Protein AF-A0A2D7RIV2-F1 (afdb_monomer)

Secondary structure (DSSP, 8-state):
-HHHHHHHHHHIIIIIHHHH-TTS--BTTTB---SSSGGGGS-HHHHHHHHHH--TTSS----TTTS-HHHHHHHHH-

Mean predicted aligned error: 2.91 Å

Structure (mmCIF, N/CA/C/O backbone):
data_AF-A0A2D7RIV2-F1
#
_entry.id   AF-A0A2D7RIV2-F1
#
loop_
_atom_site.group_PDB
_atom_site.id
_atom_site.type_symbol
_atom_site.label_atom_id
_atom_site.label_alt_id
_atom_site.label_comp_id
_atom_site.label_asym_id
_atom_site.label_entity_id
_atom_site.label_seq_id
_atom_site.pdbx_PDB_ins_code
_atom_site.Cartn_x
_atom_site.Cartn_y
_atom_site.Cartn_z
_atom_site.occupancy
_atom_site.B_iso_or_equiv
_atom_site.auth_seq_id
_atom_site.auth_comp_id
_atom_site.auth_asym_id
_atom_site.auth_atom_id
_atom_site.pdbx_PDB_model_num
ATOM 1 N N . MET A 1 1 ? -17.168 5.746 6.449 1.00 62.81 1 MET A N 1
ATOM 2 C CA . MET A 1 1 ? -16.167 6.182 5.446 1.00 62.81 1 MET A CA 1
ATOM 3 C C . MET A 1 1 ? -15.002 6.900 6.110 1.00 62.81 1 MET A C 1
ATOM 5 O O . MET A 1 1 ? -13.894 6.427 5.939 1.00 62.81 1 MET A O 1
ATOM 9 N N . ALA A 1 2 ? -15.224 7.944 6.920 1.00 77.88 2 ALA A N 1
ATOM 10 C CA . ALA A 1 2 ? -14.138 8.634 7.636 1.00 77.88 2 ALA A CA 1
ATOM 11 C C . ALA A 1 2 ? -13.245 7.694 8.476 1.00 77.88 2 ALA A C 1
ATOM 13 O O . ALA A 1 2 ? -12.029 7.755 8.366 1.00 77.88 2 ALA A O 1
ATOM 14 N N . GLU A 1 3 ? -13.842 6.759 9.219 1.00 83.06 3 GLU A N 1
ATOM 15 C CA . GLU A 1 3 ? -13.092 5.779 10.027 1.00 83.06 3 GLU A CA 1
ATOM 16 C C . GLU A 1 3 ? -12.229 4.822 9.181 1.00 83.06 3 GLU A C 1
ATOM 18 O O . GLU A 1 3 ? -11.150 4.413 9.607 1.00 83.06 3 GLU A O 1
ATOM 23 N N . LEU A 1 4 ? -12.673 4.484 7.961 1.00 85.88 4 LEU A N 1
ATOM 24 C CA . LEU A 1 4 ? -11.904 3.645 7.033 1.00 85.88 4 LEU A CA 1
ATOM 25 C C . LEU A 1 4 ? -10.739 4.423 6.418 1.00 85.88 4 LEU A C 1
ATOM 27 O O . LEU A 1 4 ? -9.657 3.864 6.311 1.00 85.88 4 LEU A O 1
ATOM 31 N N . MET A 1 5 ? -10.933 5.703 6.083 1.00 92.19 5 MET A N 1
ATOM 32 C CA . MET A 1 5 ? -9.850 6.558 5.581 1.00 92.19 5 MET A CA 1
ATOM 33 C C . MET A 1 5 ? -8.770 6.767 6.646 1.00 92.19 5 MET A C 1
ATOM 35 O O . MET A 1 5 ? -7.593 6.625 6.347 1.00 92.19 5 MET A O 1
ATOM 39 N N . GLU A 1 6 ? -9.155 7.020 7.901 1.00 95.62 6 GLU A N 1
A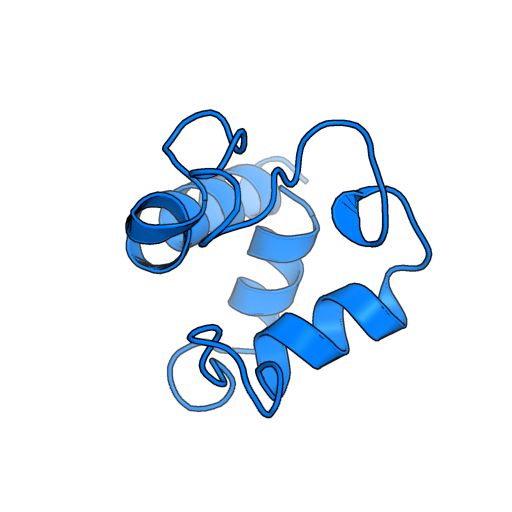TOM 40 C CA . GLU A 1 6 ? -8.198 7.161 9.008 1.00 95.62 6 GLU A CA 1
ATOM 41 C C . GLU A 1 6 ? -7.438 5.851 9.279 1.00 95.62 6 GLU A C 1
ATOM 43 O O . GLU A 1 6 ? -6.234 5.855 9.542 1.00 95.62 6 GLU A O 1
ATOM 48 N N . THR A 1 7 ? -8.130 4.710 9.207 1.00 96.44 7 THR A N 1
ATOM 49 C CA . THR A 1 7 ? -7.492 3.392 9.345 1.00 96.44 7 THR A CA 1
ATOM 50 C C . THR A 1 7 ? -6.530 3.133 8.187 1.00 96.44 7 THR A C 1
ATOM 52 O O . THR A 1 7 ? -5.393 2.730 8.419 1.00 96.44 7 THR A O 1
ATOM 55 N N . GLY A 1 8 ? -6.955 3.405 6.952 1.00 96.88 8 GLY A N 1
ATOM 56 C CA . GLY A 1 8 ? -6.146 3.213 5.755 1.00 96.88 8 GLY A CA 1
ATOM 57 C C . GLY A 1 8 ? -4.899 4.091 5.753 1.00 96.88 8 GLY A C 1
ATOM 58 O O . GLY A 1 8 ? -3.817 3.581 5.491 1.00 96.88 8 GLY A O 1
ATOM 59 N N . GLU A 1 9 ? -5.012 5.354 6.166 1.00 97.38 9 GLU A N 1
ATOM 60 C CA . GLU A 1 9 ? -3.875 6.266 6.329 1.00 97.38 9 GLU A CA 1
ATOM 61 C C . GLU A 1 9 ? -2.842 5.724 7.325 1.00 97.38 9 GLU A C 1
ATOM 63 O O . GLU A 1 9 ? -1.642 5.704 7.044 1.00 97.38 9 GLU A O 1
ATOM 68 N N . LYS A 1 10 ? -3.297 5.232 8.487 1.00 97.69 10 LYS A N 1
ATOM 69 C CA . LYS A 1 10 ? -2.412 4.640 9.504 1.00 97.69 10 LYS A CA 1
ATOM 70 C C . LYS A 1 10 ? -1.700 3.403 8.971 1.00 97.69 10 LYS A C 1
ATOM 72 O O . LYS A 1 10 ? -0.485 3.292 9.129 1.00 97.69 10 LYS A O 1
ATOM 77 N N . VAL A 1 11 ? -2.435 2.504 8.318 1.00 98.06 11 VAL A N 1
ATOM 78 C CA . VAL A 1 11 ? -1.865 1.298 7.703 1.00 98.06 11 VAL A CA 1
ATOM 79 C C . VAL A 1 11 ? -0.864 1.685 6.613 1.00 98.06 11 VAL A C 1
ATOM 81 O O . VAL A 1 11 ? 0.252 1.164 6.593 1.00 98.06 11 VAL A O 1
ATOM 84 N N . TYR A 1 12 ? -1.204 2.653 5.759 1.00 97.69 12 TYR A N 1
ATOM 85 C CA . TYR A 1 12 ? -0.325 3.153 4.707 1.00 97.69 12 TYR A CA 1
ATOM 86 C C . TYR A 1 12 ? 0.985 3.701 5.284 1.00 97.69 12 TYR A C 1
ATOM 88 O O . TYR A 1 12 ? 2.074 3.311 4.855 1.00 97.69 12 TYR A O 1
ATOM 96 N N . ALA A 1 13 ? 0.897 4.552 6.307 1.00 97.88 13 ALA A N 1
ATOM 97 C CA . ALA A 1 13 ? 2.057 5.109 6.990 1.00 97.88 13 ALA A CA 1
ATOM 98 C C . ALA A 1 13 ? 2.903 4.032 7.695 1.00 97.88 13 ALA A C 1
ATOM 100 O O . ALA A 1 13 ? 4.119 4.158 7.799 1.00 97.88 13 ALA A O 1
ATOM 101 N N . GLN A 1 14 ? 2.311 2.950 8.183 1.00 97.50 14 GLN A N 1
ATOM 102 C CA . GLN A 1 14 ? 3.070 1.912 8.883 1.00 97.50 14 GLN A CA 1
ATOM 103 C C . GLN A 1 14 ? 3.727 0.905 7.935 1.00 97.50 14 GLN A C 1
ATOM 105 O O . GLN A 1 14 ? 4.837 0.452 8.208 1.00 97.50 14 GLN A O 1
ATOM 110 N N . HIS A 1 15 ? 3.065 0.572 6.826 1.00 97.56 15 HIS A N 1
ATOM 111 C CA . HIS A 1 15 ? 3.429 -0.588 6.008 1.00 97.56 15 HIS A CA 1
ATOM 112 C C . HIS A 1 15 ? 3.794 -0.252 4.560 1.00 97.56 15 HIS A C 1
ATOM 114 O O . HIS A 1 15 ? 4.589 -0.966 3.949 1.00 97.56 15 HIS A O 1
ATOM 120 N N . CYS A 1 16 ? 3.234 0.817 3.992 1.00 97.00 16 CYS A N 1
ATOM 121 C CA . CYS A 1 16 ? 3.299 1.079 2.552 1.00 97.00 16 CYS A CA 1
ATOM 122 C C . CYS A 1 16 ? 4.250 2.231 2.206 1.00 97.00 16 CYS A C 1
ATOM 124 O O . CYS A 1 16 ? 4.979 2.155 1.210 1.00 97.00 16 CYS A O 1
ATOM 126 N N . GLN A 1 17 ? 4.289 3.279 3.039 1.00 97.31 17 GLN A N 1
ATOM 127 C CA . GLN A 1 17 ? 4.998 4.527 2.737 1.00 97.31 17 GLN A CA 1
ATOM 128 C C . GLN A 1 17 ? 6.503 4.343 2.520 1.00 97.31 17 GLN A C 1
ATOM 130 O O . GLN A 1 17 ? 7.118 5.113 1.790 1.00 97.31 17 GLN A O 1
ATOM 135 N N . THR A 1 18 ? 7.123 3.329 3.128 1.00 95.69 18 THR A N 1
ATOM 136 C CA . THR A 1 18 ? 8.571 3.108 3.001 1.00 95.69 18 THR A CA 1
ATOM 137 C C . THR A 1 18 ? 8.975 2.834 1.552 1.00 95.69 18 THR A C 1
ATOM 139 O O . THR A 1 18 ? 10.045 3.257 1.121 1.00 95.69 18 THR A O 1
ATOM 142 N N . CYS A 1 19 ? 8.104 2.176 0.784 1.00 96.88 19 CYS A N 1
ATOM 143 C CA . CYS A 1 19 ? 8.334 1.869 -0.625 1.00 96.88 19 CYS A CA 1
ATOM 144 C C . CYS A 1 19 ? 7.590 2.840 -1.547 1.00 96.88 19 CYS A C 1
ATOM 146 O O . CYS A 1 19 ? 8.170 3.346 -2.506 1.00 96.88 19 CYS A O 1
ATOM 148 N N . HIS A 1 20 ? 6.325 3.133 -1.242 1.00 96.62 20 HIS A N 1
ATOM 149 C CA . HIS A 1 20 ? 5.465 3.963 -2.089 1.00 96.62 20 HIS A CA 1
ATOM 150 C C . HIS A 1 20 ? 5.563 5.466 -1.797 1.00 96.62 20 HIS A C 1
ATOM 152 O O . HIS A 1 20 ? 4.935 6.250 -2.497 1.00 96.62 20 HIS A O 1
ATOM 158 N N . GLN A 1 21 ? 6.402 5.873 -0.838 1.00 97.12 21 GLN A N 1
ATOM 159 C CA . GLN A 1 21 ? 6.546 7.245 -0.333 1.00 97.12 21 GLN A CA 1
ATOM 160 C C . GLN A 1 21 ? 5.283 7.775 0.357 1.00 97.12 21 GLN A C 1
ATOM 162 O O . GLN A 1 21 ? 4.173 7.305 0.124 1.00 97.12 21 GLN A O 1
ATOM 167 N N . ALA A 1 22 ? 5.432 8.780 1.221 1.00 96.12 22 ALA A N 1
ATOM 168 C CA . ALA A 1 22 ? 4.297 9.375 1.936 1.00 96.12 22 ALA A CA 1
ATOM 169 C C . ALA A 1 22 ? 3.252 9.998 0.988 1.00 96.12 22 ALA A C 1
ATOM 171 O O . ALA A 1 22 ? 2.074 10.048 1.317 1.00 96.12 22 ALA A O 1
ATOM 172 N N . ASN A 1 23 ? 3.678 10.441 -0.197 1.00 94.44 23 ASN A N 1
ATOM 173 C CA . ASN A 1 23 ? 2.821 11.025 -1.230 1.00 94.44 23 ASN A CA 1
ATOM 174 C C . ASN A 1 23 ? 2.374 10.023 -2.313 1.00 94.44 23 ASN A C 1
ATOM 176 O O . ASN A 1 23 ? 1.738 10.432 -3.280 1.00 94.44 23 ASN A O 1
ATOM 180 N N . GLY A 1 24 ? 2.727 8.739 -2.195 1.00 94.88 24 GLY A N 1
ATOM 181 C CA . GLY A 1 24 ? 2.335 7.710 -3.161 1.00 94.88 24 GLY A CA 1
ATOM 182 C C . GLY A 1 24 ? 3.129 7.700 -4.470 1.00 94.88 24 GLY A C 1
ATOM 183 O O . GLY A 1 24 ? 2.835 6.876 -5.333 1.00 94.88 24 GLY A O 1
ATOM 184 N N . GLU A 1 25 ? 4.127 8.571 -4.655 1.00 95.44 25 GLU A N 1
ATOM 185 C CA . GLU A 1 25 ? 4.881 8.667 -5.917 1.00 95.44 25 GLU A CA 1
ATOM 186 C C . GLU A 1 25 ? 5.885 7.520 -6.127 1.00 95.44 25 GLU A C 1
ATOM 188 O O . GLU A 1 25 ? 6.375 7.311 -7.240 1.00 95.44 25 GLU A O 1
ATOM 193 N N . GLY A 1 26 ? 6.167 6.733 -5.087 1.00 94.75 26 GLY A N 1
ATOM 194 C CA . GLY A 1 26 ? 7.153 5.659 -5.142 1.00 94.75 26 GLY A CA 1
ATOM 195 C C . GLY A 1 26 ? 8.573 6.157 -5.430 1.00 94.75 26 GLY A C 1
ATOM 196 O O . GLY A 1 26 ? 8.912 7.321 -5.236 1.00 94.75 26 GLY A O 1
ATOM 197 N N . ILE A 1 27 ? 9.437 5.242 -5.873 1.00 94.81 27 ILE A N 1
ATOM 198 C CA . ILE A 1 27 ? 10.825 5.527 -6.264 1.00 94.81 27 ILE A CA 1
ATOM 199 C C . ILE A 1 27 ? 11.112 4.774 -7.572 1.00 94.81 27 ILE A C 1
ATOM 201 O O . ILE A 1 27 ? 11.607 3.641 -7.543 1.00 94.81 27 ILE A O 1
ATOM 205 N N . PRO A 1 28 ? 10.788 5.350 -8.740 1.00 88.44 28 PRO A N 1
ATOM 206 C CA . PRO A 1 28 ? 11.057 4.705 -10.019 1.00 88.44 28 PRO A CA 1
ATOM 207 C C . PRO A 1 28 ? 12.564 4.473 -10.260 1.00 88.44 28 PRO A C 1
ATOM 209 O O . PRO A 1 28 ? 13.377 5.329 -9.909 1.00 88.44 28 PRO A O 1
ATOM 212 N N . PRO A 1 29 ? 12.965 3.347 -10.885 1.00 89.62 29 PRO A N 1
ATOM 213 C CA . PRO A 1 29 ? 12.121 2.252 -11.376 1.00 89.62 29 PRO A CA 1
ATOM 214 C C . PRO A 1 29 ? 11.832 1.160 -10.326 1.00 89.62 29 PRO A C 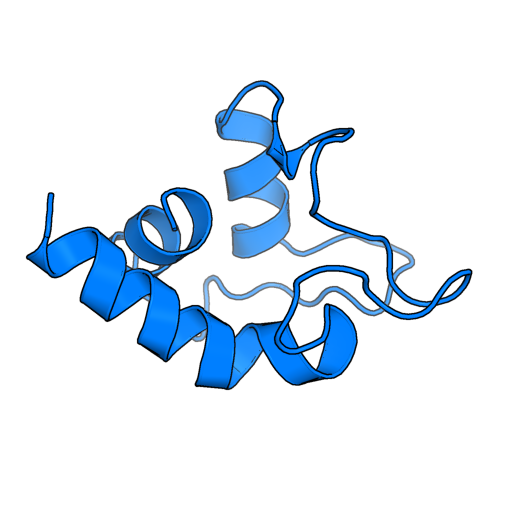1
ATOM 216 O O . PRO A 1 29 ? 11.177 0.174 -10.651 1.00 89.62 29 PRO A O 1
ATOM 219 N N . ALA A 1 30 ? 12.338 1.296 -9.096 1.00 92.06 30 ALA A N 1
ATOM 220 C CA . ALA A 1 30 ? 12.297 0.245 -8.077 1.00 92.06 30 ALA A CA 1
ATOM 221 C C . ALA A 1 30 ? 10.901 0.050 -7.461 1.00 92.06 30 ALA A C 1
ATOM 223 O O . ALA A 1 30 ? 10.442 -1.084 -7.321 1.00 92.06 30 ALA A O 1
ATOM 224 N N . PHE A 1 31 ? 10.219 1.148 -7.127 1.00 94.62 31 PHE A N 1
ATOM 225 C CA . PHE A 1 31 ? 8.881 1.145 -6.539 1.00 94.62 31 PHE A CA 1
ATOM 226 C C . PHE A 1 31 ? 7.949 2.041 -7.359 1.00 94.62 31 PHE A C 1
ATOM 228 O O . PHE A 1 31 ? 8.284 3.204 -7.593 1.00 94.62 31 PHE A O 1
ATOM 235 N N . PRO A 1 32 ? 6.802 1.527 -7.830 1.00 92.94 32 PRO A N 1
ATOM 236 C CA . PRO A 1 32 ? 5.913 2.289 -8.693 1.00 92.94 32 PRO A CA 1
ATOM 237 C C . PRO A 1 32 ? 5.135 3.356 -7.915 1.00 92.94 32 PRO A C 1
ATOM 239 O O . PRO A 1 32 ? 4.824 3.177 -6.734 1.00 92.94 32 PRO A O 1
ATOM 242 N N . SER A 1 33 ? 4.757 4.418 -8.629 1.00 94.00 33 SER A N 1
ATOM 243 C CA . SER A 1 33 ? 3.760 5.380 -8.157 1.00 94.00 33 SER A CA 1
ATOM 244 C C . SER A 1 33 ? 2.370 4.742 -8.129 1.00 94.00 33 SER A C 1
ATOM 246 O O . SER A 1 33 ? 1.971 4.075 -9.093 1.00 94.00 33 SER A O 1
ATOM 248 N N . LEU A 1 34 ? 1.648 4.989 -7.039 1.00 93.31 34 LEU A N 1
ATOM 249 C CA . LEU A 1 34 ? 0.232 4.682 -6.848 1.00 93.31 34 LEU A CA 1
ATOM 250 C C . LEU A 1 34 ? -0.673 5.844 -7.294 1.00 93.31 34 LEU A C 1
ATOM 252 O O . LEU A 1 34 ? -1.881 5.678 -7.431 1.00 93.31 34 LEU A O 1
ATOM 256 N N . VAL A 1 35 ? -0.116 7.030 -7.544 1.00 91.69 35 VAL A N 1
ATOM 257 C CA . VAL A 1 35 ? -0.906 8.225 -7.853 1.00 91.69 35 VAL A CA 1
ATOM 258 C C . VAL A 1 35 ? -1.395 8.193 -9.299 1.00 91.69 35 VAL A C 1
ATOM 260 O O . VAL A 1 35 ? -0.603 8.231 -10.240 1.00 91.69 35 VAL A O 1
ATOM 263 N N . GLY A 1 36 ? -2.720 8.180 -9.477 1.00 84.31 36 GLY A N 1
ATOM 264 C CA . GLY A 1 36 ? -3.376 8.510 -10.747 1.00 84.31 36 GLY A CA 1
ATOM 265 C C . GLY A 1 36 ? -3.162 7.518 -11.892 1.00 84.31 36 GLY A C 1
ATOM 266 O O . GLY A 1 36 ? -3.395 7.881 -13.045 1.00 84.31 36 GLY A O 1
ATOM 267 N N . GLN A 1 37 ? -2.715 6.288 -11.619 1.00 84.06 37 GLN A N 1
ATOM 268 C CA . GLN A 1 37 ? -2.393 5.330 -12.679 1.00 84.06 37 GLN A CA 1
ATOM 269 C C . GLN A 1 37 ? -2.539 3.857 -12.277 1.00 84.06 37 GLN A C 1
ATOM 271 O O . GLN A 1 37 ? -2.482 3.483 -11.106 1.00 84.06 37 GLN A O 1
ATOM 276 N N . GLY A 1 38 ? -2.654 3.003 -13.296 1.00 85.75 38 GLY A N 1
ATOM 277 C CA . GLY A 1 38 ? -2.527 1.554 -13.162 1.00 85.75 38 GLY A CA 1
ATOM 278 C C . GLY A 1 38 ? -3.570 0.927 -12.236 1.00 85.75 38 GLY A C 1
ATOM 279 O O . GLY A 1 38 ? -4.756 1.232 -12.322 1.00 85.75 38 GLY A O 1
ATOM 280 N N . LEU A 1 39 ? -3.111 0.017 -11.373 1.00 87.44 39 LEU A N 1
ATOM 281 C CA . LEU A 1 39 ? -3.971 -0.750 -10.467 1.00 87.44 39 LEU A CA 1
ATOM 282 C C . LEU A 1 39 ? -4.581 0.096 -9.346 1.00 87.44 39 LEU A C 1
ATOM 284 O O . LEU A 1 39 ? -5.670 -0.225 -8.889 1.00 87.44 39 LEU A O 1
ATOM 288 N N . ALA A 1 40 ? -3.925 1.186 -8.945 1.00 84.94 40 ALA A N 1
ATOM 289 C CA . ALA A 1 40 ? -4.400 2.035 -7.855 1.00 84.94 40 ALA A CA 1
ATOM 290 C C . ALA A 1 40 ? -5.688 2.805 -8.206 1.00 84.94 40 ALA A C 1
ATOM 292 O O . ALA A 1 40 ? -6.461 3.142 -7.319 1.00 84.94 40 ALA A O 1
ATOM 293 N N . ILE A 1 41 ? -5.949 3.037 -9.498 1.00 86.50 41 ILE A N 1
ATOM 294 C CA . ILE A 1 41 ? -7.192 3.658 -9.998 1.00 86.50 41 ILE A CA 1
ATOM 295 C C . ILE A 1 41 ? -8.043 2.693 -10.843 1.00 86.50 41 ILE A C 1
ATOM 297 O O . ILE A 1 41 ? -8.972 3.115 -11.531 1.00 86.50 41 ILE A O 1
ATOM 301 N N . GLY A 1 42 ? -7.669 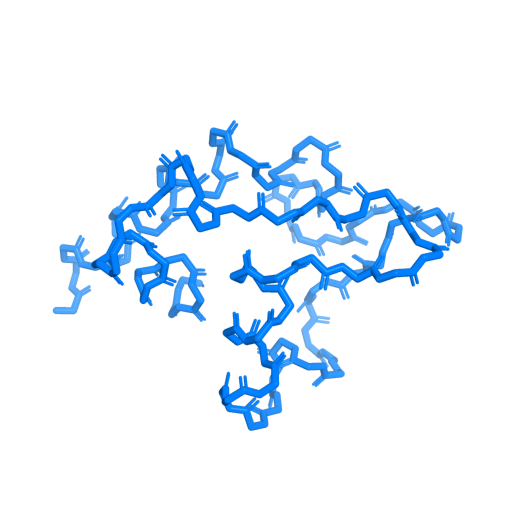1.412 -10.865 1.00 87.88 42 GLY A N 1
ATOM 302 C CA . GLY A 1 42 ? -8.289 0.374 -11.682 1.00 87.88 42 GLY A CA 1
ATOM 303 C C . GLY A 1 42 ? -9.334 -0.449 -10.920 1.00 87.88 42 GLY A C 1
ATOM 304 O O . GLY A 1 42 ? -9.825 -0.029 -9.872 1.00 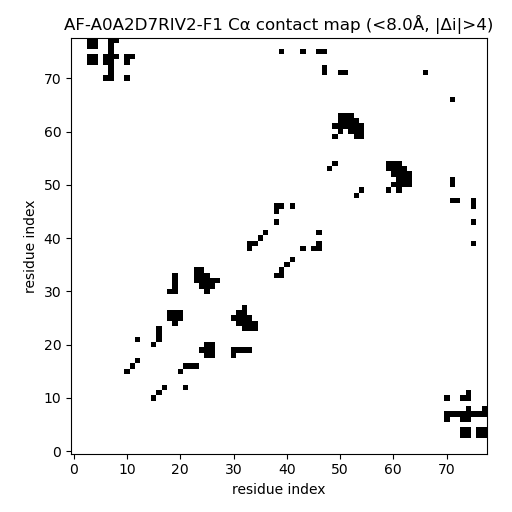87.88 42 GLY A O 1
ATOM 305 N N . PRO A 1 43 ? -9.691 -1.642 -11.433 1.00 90.88 43 PRO A N 1
ATOM 306 C CA . PRO A 1 43 ? -10.522 -2.592 -10.700 1.00 90.88 43 PRO A CA 1
ATOM 307 C C . PRO A 1 43 ? -9.902 -2.933 -9.340 1.00 90.88 43 PRO A C 1
ATOM 309 O O . PRO A 1 43 ? -8.691 -3.127 -9.240 1.00 90.88 43 PRO A O 1
ATOM 312 N N . ILE A 1 44 ? -10.736 -3.044 -8.307 1.00 90.06 44 ILE A N 1
ATOM 313 C CA . ILE A 1 44 ? -10.265 -3.215 -6.927 1.00 90.06 44 ILE A CA 1
ATOM 314 C C . ILE A 1 44 ? -9.717 -4.618 -6.642 1.00 90.06 44 ILE A C 1
ATOM 316 O O . ILE A 1 44 ? -8.736 -4.751 -5.919 1.00 90.06 44 ILE A O 1
ATOM 320 N N . ASP A 1 45 ? -10.286 -5.658 -7.256 1.00 93.38 45 ASP A N 1
ATOM 321 C CA . ASP A 1 45 ? -9.882 -7.053 -7.038 1.00 93.38 45 ASP A CA 1
ATOM 322 C C . ASP A 1 45 ? -8.379 -7.301 -7.265 1.00 93.38 45 ASP A C 1
ATOM 324 O O . ASP A 1 45 ? -7.729 -7.835 -6.365 1.00 93.38 45 ASP A O 1
ATOM 328 N N . PRO A 1 46 ? -7.764 -6.885 -8.394 1.00 93.69 46 PRO A N 1
ATOM 329 C CA . PRO A 1 46 ? -6.325 -7.054 -8.582 1.00 93.69 46 PRO A CA 1
ATOM 330 C C . PRO A 1 46 ? -5.480 -6.166 -7.656 1.00 93.69 46 PRO A C 1
ATOM 332 O O . PRO A 1 46 ? -4.327 -6.499 -7.391 1.00 93.69 46 PRO A O 1
ATOM 335 N N . HIS A 1 47 ? -6.015 -5.047 -7.155 1.00 93.88 47 HIS A N 1
ATOM 336 C CA . HIS A 1 47 ? -5.315 -4.231 -6.161 1.00 93.88 47 HIS A CA 1
ATOM 337 C C . HIS A 1 47 ? -5.269 -4.964 -4.811 1.00 93.88 47 HIS A C 1
ATOM 339 O O . HIS A 1 47 ? -4.195 -5.112 -4.226 1.00 93.88 47 HIS A O 1
ATOM 345 N N . ILE A 1 48 ? -6.407 -5.510 -4.370 1.00 95.44 48 ILE A N 1
ATOM 346 C CA . ILE A 1 48 ? -6.496 -6.344 -3.165 1.00 95.44 48 ILE A CA 1
ATOM 347 C C . ILE A 1 48 ? -5.585 -7.567 -3.292 1.00 95.44 48 ILE A C 1
ATOM 349 O O . ILE A 1 48 ? -4.846 -7.859 -2.356 1.00 95.44 48 ILE A O 1
ATOM 353 N N . ASP A 1 49 ? -5.587 -8.250 -4.440 1.00 95.94 49 ASP A N 1
ATOM 354 C CA . ASP A 1 49 ? -4.746 -9.428 -4.671 1.00 95.94 49 ASP A CA 1
ATOM 355 C C . ASP A 1 49 ? -3.257 -9.127 -4.447 1.00 95.94 49 ASP A C 1
ATOM 357 O O . ASP A 1 49 ? -2.585 -9.870 -3.733 1.00 95.94 49 ASP A O 1
ATOM 361 N N . ILE A 1 50 ? -2.753 -7.992 -4.948 1.00 96.12 50 ILE A N 1
ATOM 362 C CA . ILE A 1 50 ? -1.358 -7.587 -4.714 1.00 96.12 50 ILE A CA 1
ATOM 363 C C . ILE A 1 50 ? -1.081 -7.295 -3.238 1.00 96.12 50 ILE A C 1
ATOM 365 O O . ILE A 1 50 ? -0.007 -7.639 -2.750 1.00 96.12 50 ILE A O 1
ATOM 369 N N . VAL A 1 51 ? -2.003 -6.669 -2.506 1.00 96.50 51 VAL A N 1
ATOM 370 C CA . VAL A 1 51 ? -1.789 -6.401 -1.073 1.00 96.50 51 VAL A CA 1
ATOM 371 C C . VAL A 1 51 ? -1.798 -7.709 -0.276 1.00 96.50 51 VAL A C 1
ATOM 373 O O . VAL A 1 51 ? -0.937 -7.933 0.575 1.00 96.50 51 VAL A O 1
ATOM 376 N N . VAL A 1 52 ? -2.731 -8.610 -0.579 1.00 97.69 52 VAL A N 1
ATOM 377 C CA . VAL A 1 52 ? -2.889 -9.898 0.109 1.00 97.69 52 VAL A CA 1
ATOM 378 C C . VAL A 1 52 ? -1.707 -10.821 -0.187 1.00 97.69 52 VAL A C 1
ATOM 380 O O . VAL A 1 52 ? -1.077 -11.320 0.746 1.00 97.69 52 VAL A O 1
ATOM 383 N N . ASN A 1 53 ? -1.387 -11.022 -1.466 1.00 97.69 53 ASN A N 1
ATOM 384 C CA . ASN A 1 53 ? -0.467 -12.057 -1.944 1.00 97.69 53 ASN A CA 1
ATOM 385 C C . ASN A 1 53 ? 0.926 -11.528 -2.314 1.00 97.69 53 ASN A C 1
ATOM 387 O O . ASN A 1 53 ? 1.839 -12.313 -2.581 1.00 97.69 53 ASN A O 1
ATOM 391 N N . GLY A 1 54 ? 1.120 -10.211 -2.302 1.00 96.44 54 GLY A N 1
ATOM 392 C CA . GLY A 1 54 ? 2.329 -9.584 -2.814 1.00 96.44 54 GLY A CA 1
ATOM 393 C C . GLY A 1 54 ? 2.415 -9.685 -4.335 1.00 96.44 54 GLY A C 1
ATOM 394 O O . GLY A 1 54 ? 1.464 -10.034 -5.034 1.00 96.44 54 GLY A O 1
ATOM 395 N N . LYS A 1 55 ? 3.599 -9.394 -4.875 1.00 95.12 55 LYS A N 1
ATOM 396 C CA . LYS A 1 55 ? 3.875 -9.541 -6.307 1.00 95.12 55 LYS A CA 1
ATOM 397 C C . LYS A 1 55 ? 5.180 -10.291 -6.520 1.00 95.12 55 LYS A C 1
ATOM 399 O O . LYS A 1 55 ? 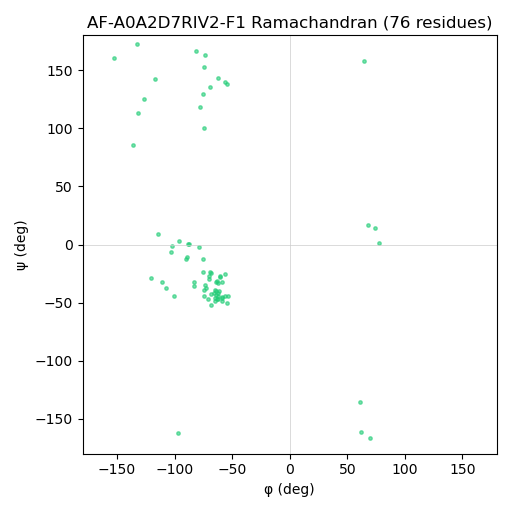6.264 -9.771 -6.241 1.00 95.12 55 LYS A O 1
ATOM 404 N N . ALA A 1 56 ? 5.067 -11.498 -7.072 1.00 94.38 56 ALA A N 1
ATOM 405 C CA . ALA A 1 56 ? 6.209 -12.338 -7.412 1.00 94.38 56 ALA A CA 1
ATOM 406 C C . ALA A 1 56 ? 7.202 -11.598 -8.325 1.00 94.38 56 ALA A C 1
ATOM 408 O O . ALA A 1 56 ? 6.812 -10.886 -9.252 1.00 94.38 56 ALA A O 1
ATOM 409 N N . GLY A 1 57 ? 8.497 -11.763 -8.048 1.00 93.56 57 GLY A N 1
ATOM 410 C CA . GLY A 1 57 ? 9.565 -11.072 -8.779 1.00 93.56 57 GLY A CA 1
ATOM 411 C C . GLY A 1 57 ? 9.710 -9.583 -8.439 1.00 93.56 57 GLY A C 1
ATOM 412 O O . GLY A 1 57 ? 10.380 -8.863 -9.173 1.00 93.56 57 GLY A O 1
ATOM 413 N N . SER A 1 58 ? 9.098 -9.109 -7.350 1.00 93.94 58 SER A N 1
ATOM 414 C CA . SER A 1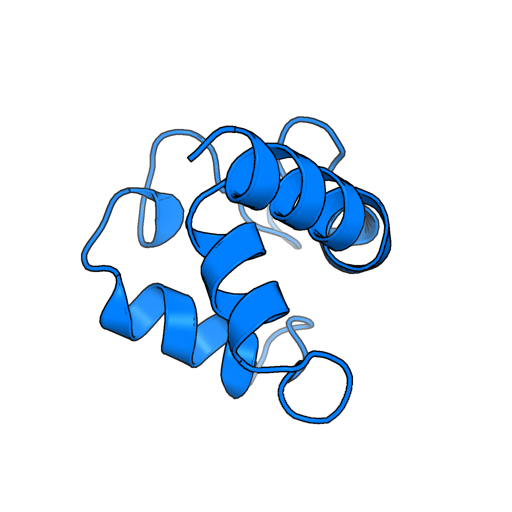 58 ? 9.258 -7.744 -6.838 1.00 93.94 58 SER A CA 1
ATOM 415 C C . SER A 1 58 ? 9.506 -7.737 -5.327 1.00 93.94 58 SER A C 1
ATOM 417 O O . SER A 1 58 ? 9.392 -8.768 -4.668 1.00 93.94 58 SER A O 1
ATOM 419 N N . ALA A 1 59 ? 9.813 -6.564 -4.773 1.00 94.31 59 ALA A N 1
ATOM 420 C CA . ALA A 1 59 ? 9.931 -6.357 -3.329 1.00 94.31 59 ALA A CA 1
ATOM 421 C C . ALA A 1 59 ? 8.571 -6.207 -2.610 1.00 94.31 59 ALA A C 1
ATOM 423 O O . ALA A 1 59 ? 8.543 -6.070 -1.390 1.00 94.31 59 ALA A O 1
ATOM 424 N N . MET A 1 60 ? 7.447 -6.227 -3.337 1.00 96.62 60 MET A N 1
ATOM 425 C CA . MET A 1 60 ? 6.114 -6.147 -2.741 1.00 96.62 60 MET A CA 1
ATOM 426 C C . MET A 1 60 ? 5.754 -7.480 -2.076 1.00 96.62 60 MET A C 1
ATOM 428 O O . MET A 1 60 ? 5.371 -8.439 -2.754 1.00 96.62 60 MET A O 1
ATOM 432 N N . GLN A 1 61 ? 5.906 -7.541 -0.753 1.00 95.88 61 GLN A N 1
ATOM 433 C CA . GLN A 1 61 ? 5.566 -8.717 0.047 1.00 95.88 61 GLN A CA 1
ATOM 434 C C . GLN A 1 61 ? 4.049 -8.916 0.204 1.00 95.88 61 GLN A C 1
ATOM 436 O O . GLN A 1 61 ? 3.264 -7.994 -0.000 1.00 95.88 61 GLN A O 1
ATOM 441 N N . ALA A 1 62 ? 3.659 -10.125 0.609 1.00 97.56 62 ALA A N 1
ATOM 442 C CA . ALA A 1 62 ? 2.296 -10.457 1.008 1.00 97.56 62 ALA A CA 1
ATOM 443 C C . ALA A 1 62 ? 1.981 -9.898 2.404 1.00 97.56 62 ALA A C 1
ATOM 445 O O . ALA A 1 62 ? 2.728 -10.157 3.352 1.00 97.56 62 ALA A O 1
ATOM 446 N N . PHE A 1 63 ? 0.861 -9.188 2.554 1.00 97.88 63 PHE A N 1
ATOM 447 C CA . PHE A 1 63 ? 0.434 -8.623 3.839 1.00 97.88 63 PHE A CA 1
ATOM 448 C C . PHE A 1 63 ? -0.673 -9.419 4.535 1.00 97.88 63 PHE A C 1
ATOM 450 O O . PHE A 1 63 ? -1.023 -9.089 5.665 1.00 97.88 63 PHE A O 1
ATOM 457 N N . ALA A 1 64 ? -1.170 -10.511 3.944 1.00 96.06 64 ALA A N 1
ATOM 458 C CA . ALA A 1 64 ? -2.227 -11.340 4.539 1.00 96.06 64 ALA A CA 1
ATOM 459 C C . ALA A 1 64 ? -1.901 -11.891 5.944 1.00 96.06 64 ALA A C 1
ATOM 461 O O . ALA A 1 64 ? -2.807 -12.194 6.714 1.00 96.06 64 ALA A O 1
ATOM 462 N N . ALA A 1 65 ? -0.615 -12.041 6.282 1.00 96.12 65 ALA A N 1
ATOM 463 C CA . ALA A 1 65 ? -0.173 -12.490 7.605 1.00 96.12 65 ALA A CA 1
ATOM 464 C C . ALA A 1 65 ? 0.046 -11.342 8.611 1.00 96.12 65 ALA A C 1
ATOM 466 O O . ALA A 1 65 ? 0.276 -11.608 9.788 1.00 96.12 65 ALA A O 1
ATOM 467 N N . GLN A 1 66 ? 0.028 -10.087 8.152 1.00 96.62 66 GLN A N 1
ATOM 468 C CA . GLN A 1 66 ? 0.313 -8.895 8.959 1.00 96.62 66 GLN A CA 1
ATOM 469 C C . GLN A 1 66 ? -0.930 -8.034 9.186 1.00 96.62 66 GLN A C 1
ATOM 471 O O . GLN A 1 66 ? -1.043 -7.411 10.235 1.00 96.62 66 GLN A O 1
ATOM 476 N N . LEU A 1 67 ? -1.841 -8.008 8.212 1.00 97.56 67 LEU A N 1
ATOM 477 C CA . LEU A 1 67 ? -3.038 -7.180 8.212 1.00 97.56 67 LEU A CA 1
ATOM 478 C C . LEU A 1 67 ? -4.289 -8.051 8.204 1.00 97.56 67 LEU A C 1
ATOM 480 O O . LEU A 1 67 ? -4.359 -9.078 7.527 1.00 97.56 67 LEU A O 1
ATOM 484 N N . ASN A 1 68 ? -5.306 -7.611 8.931 1.00 96.69 68 ASN A N 1
ATOM 485 C CA . ASN A 1 68 ? -6.622 -8.226 8.884 1.00 96.69 68 ASN A CA 1
ATOM 486 C C . ASN A 1 68 ? -7.436 -7.716 7.669 1.00 96.69 68 ASN A C 1
ATOM 488 O O . ASN A 1 68 ? -7.082 -6.707 7.052 1.00 96.69 68 ASN A O 1
ATOM 492 N N . PRO A 1 69 ? -8.557 -8.373 7.307 1.00 95.06 69 PRO A N 1
ATOM 493 C CA . PRO A 1 69 ? -9.345 -7.979 6.136 1.00 95.06 69 PRO A CA 1
ATOM 494 C C . PRO A 1 69 ? -9.869 -6.537 6.167 1.00 95.06 69 PRO A C 1
ATOM 496 O O . PRO A 1 69 ? -9.989 -5.917 5.113 1.00 95.06 69 PRO A O 1
ATOM 499 N N . ALA A 1 70 ? -10.173 -5.988 7.349 1.00 94.88 70 ALA A N 1
ATOM 500 C CA . ALA A 1 70 ? -10.652 -4.614 7.474 1.00 94.88 70 ALA A CA 1
ATOM 501 C C . ALA A 1 70 ? -9.526 -3.597 7.231 1.00 94.88 70 ALA A C 1
ATOM 503 O O . ALA A 1 70 ? -9.760 -2.585 6.579 1.00 94.88 70 ALA A O 1
ATOM 504 N N . GLU A 1 71 ? -8.306 -3.882 7.689 1.00 97.25 71 GLU A N 1
ATOM 505 C CA . GLU A 1 71 ? -7.119 -3.056 7.424 1.00 97.25 71 GLU A CA 1
ATOM 506 C C . GLU A 1 71 ? -6.744 -3.064 5.941 1.00 97.25 71 GLU A C 1
ATOM 508 O O . GLU A 1 71 ? -6.462 -2.012 5.373 1.00 97.25 71 GLU A O 1
ATOM 513 N N . ILE A 1 72 ? -6.810 -4.232 5.295 1.00 96.38 72 ILE A N 1
ATOM 514 C CA . ILE A 1 72 ? -6.566 -4.363 3.852 1.00 96.38 72 ILE A CA 1
ATOM 515 C C . ILE A 1 72 ? -7.620 -3.582 3.062 1.00 96.38 72 ILE A C 1
ATOM 517 O O . ILE A 1 72 ? -7.280 -2.816 2.163 1.00 96.38 72 ILE A O 1
ATOM 521 N N . ALA A 1 73 ? -8.899 -3.727 3.414 1.00 93.75 73 ALA A N 1
ATOM 522 C CA . ALA A 1 73 ? -9.963 -2.962 2.774 1.00 93.75 73 ALA A CA 1
ATOM 523 C C . ALA A 1 73 ? -9.780 -1.450 2.985 1.00 93.75 73 ALA A C 1
ATOM 525 O O . ALA A 1 73 ? -9.980 -0.671 2.054 1.00 93.75 73 ALA A O 1
ATOM 526 N N . ALA A 1 74 ? -9.372 -1.036 4.187 1.00 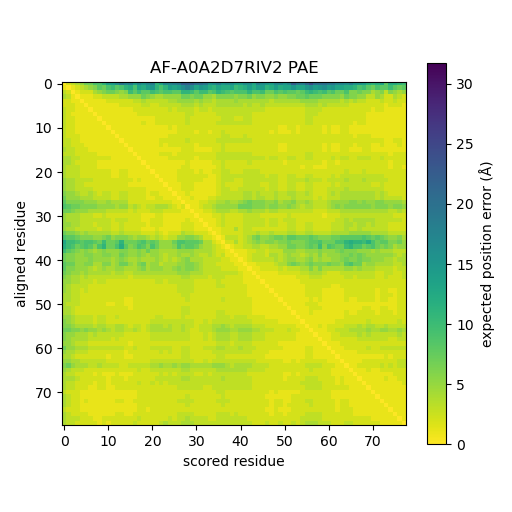96.25 74 ALA A N 1
ATOM 527 C CA . ALA A 1 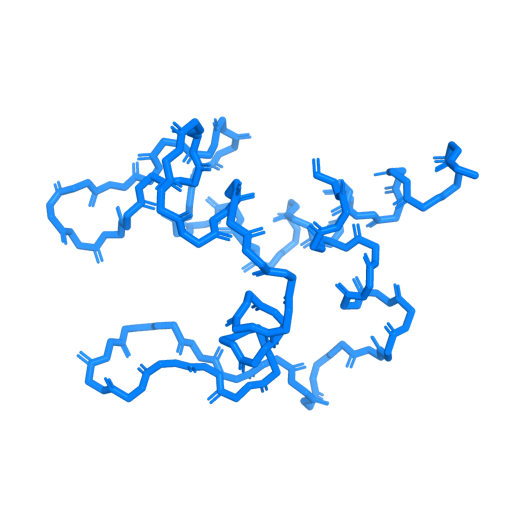74 ? -9.140 0.361 4.524 1.00 96.25 74 ALA A CA 1
ATOM 528 C C . ALA A 1 74 ? -7.981 0.967 3.719 1.00 96.25 74 ALA A C 1
ATOM 530 O O . ALA A 1 74 ? -8.166 2.017 3.114 1.00 96.25 74 ALA A O 1
ATOM 531 N N . VAL A 1 75 ? -6.819 0.306 3.651 1.00 95.94 75 VAL A N 1
ATOM 532 C CA . VAL A 1 75 ? -5.638 0.848 2.950 1.00 95.94 75 VAL A CA 1
ATOM 533 C C . VAL A 1 75 ? -5.799 0.871 1.433 1.00 95.94 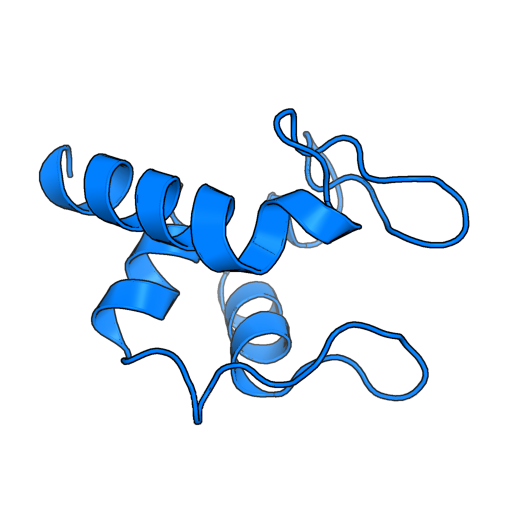75 VAL A C 1
ATOM 535 O O . VAL A 1 75 ? -5.248 1.742 0.781 1.00 95.94 75 VAL A O 1
ATOM 538 N N . VAL A 1 76 ? -6.573 -0.054 0.863 1.00 93.44 76 VAL A N 1
ATOM 539 C CA . VAL A 1 76 ? -6.887 -0.044 -0.575 1.00 93.44 76 VAL A CA 1
ATOM 540 C C . VAL A 1 76 ? -7.925 1.036 -0.918 1.00 93.44 76 VAL A C 1
ATOM 542 O O . VAL A 1 76 ? -7.997 1.477 -2.062 1.00 93.44 76 VAL A O 1
ATOM 545 N N . THR A 1 77 ? -8.741 1.447 0.060 1.00 90.94 77 THR A N 1
ATOM 546 C CA . THR A 1 77 ? -9.734 2.526 -0.091 1.00 90.94 77 THR A CA 1
ATOM 547 C C . THR A 1 77 ? -9.125 3.919 0.093 1.00 90.94 77 THR A C 1
ATOM 549 O O . THR A 1 77 ? -9.635 4.870 -0.498 1.00 90.94 77 THR A O 1
ATOM 552 N N . TYR A 1 78 ? -8.099 4.034 0.943 1.00 91.44 78 TYR A N 1
ATOM 553 C CA . TYR A 1 78 ? -7.369 5.272 1.223 1.00 91.44 78 TYR A CA 1
ATOM 554 C C . TYR A 1 78 ? -6.555 5.737 0.012 1.00 91.44 78 TYR A C 1
ATOM 556 O O . TYR A 1 78 ? -6.706 6.928 -0.348 1.00 91.44 78 TYR A O 1
#

Nearest PDB structures (foldseek):
  2zoo-assembly1_A  TM=8.547E-01  e=2.520E-04  Pseudoalteromonas translucida TAC125
  7c90-assembly1_D  TM=8.208E-01  e=2.666E-03  Methylophaga aminisulfidivorans MP
  7rh6-assembly1_O  TM=6.774E-01  e=5.149E-04  Mycolicibacterium smegmatis MC2 155
  7e1x-assembly1_O  TM=6.370E-01  e=7.907E-04  Mycobacterium tuberculosis H37Rv
  7c90-assembly1_C  TM=7.656E-01  e=8.365E-03  Methylophaga aminisulfidivorans MP

Radius of gyration: 11.65 Å; Cα contacts (8 Å, |Δi|>4): 100; chains: 1; bounding box: 28×24×23 Å

pLDDT: mean 93.44, std 5.43, range [62.81, 98.06]

Sequence (78 aa):
MAELMETGEKVYAQHCQTCHQANGEGIPPAFPSLVGQGLAIGPIDPHIDIVVNGKAGSAMQAFAAQLNPAEIAAVVTY

Foldseek 3Di:
DVVLQVLLLVLCVVPPCVACNNQQCGDPPQGHRLPPDDQLPDDLVVVLCCQQPNDPPHPGHHCVVPDDPSSSVSNSVD

Solvent-accessible surface area (backbone atoms only — not comparable to full-atom values): 4471 Å² total; per-residue (Å²): 108,71,71,38,39,58,49,4,49,53,48,32,67,74,74,42,22,89,54,25,33,92,82,26,58,28,44,79,91,83,25,67,50,48,65,92,37,70,55,70,70,47,65,62,67,70,40,50,46,36,48,42,65,17,41,91,97,56,90,50,62,54,34,58,90,79,44,54,74,68,55,52,53,14,40,75,70,82